Protein AF-A0A2A2WTX8-F1 (afdb_monomer_lite)

Sequence (88 aa):
MASSQHPTIPPVNGDFITHFRRVITAGTQSITVEVATFIDDGVEQPPTLYVSGDIDLNLDQLSDLNEALFRAQYAQQSARRAQLEAQR

Structure (mmCIF, N/CA/C/O backbone):
data_AF-A0A2A2WTX8-F1
#
_entry.id   AF-A0A2A2WTX8-F1
#
loop_
_atom_site.group_PDB
_atom_site.id
_atom_site.type_symbol
_atom_site.label_atom_id
_atom_site.label_alt_id
_atom_site.label_comp_id
_atom_site.label_asym_id
_atom_site.label_entity_id
_atom_site.label_seq_id
_atom_site.pdbx_PDB_ins_code
_atom_site.Cartn_x
_atom_site.Cartn_y
_atom_site.Cartn_z
_atom_site.occupancy
_atom_site.B_iso_or_equiv
_atom_site.auth_seq_id
_atom_site.auth_comp_id
_atom_site.auth_asym_id
_atom_site.auth_atom_id
_atom_site.pdbx_PDB_model_num
ATOM 1 N N . MET A 1 1 ? -13.057 -26.685 -8.633 1.00 35.62 1 MET A N 1
ATOM 2 C CA . MET A 1 1 ? -13.018 -26.165 -10.015 1.00 35.62 1 MET A CA 1
ATOM 3 C C . MET A 1 1 ? -12.478 -24.746 -9.940 1.00 35.62 1 MET A C 1
ATOM 5 O O . MET A 1 1 ? -13.085 -23.951 -9.240 1.00 35.62 1 MET A O 1
ATOM 9 N N . ALA A 1 2 ? -11.319 -24.455 -10.533 1.00 36.66 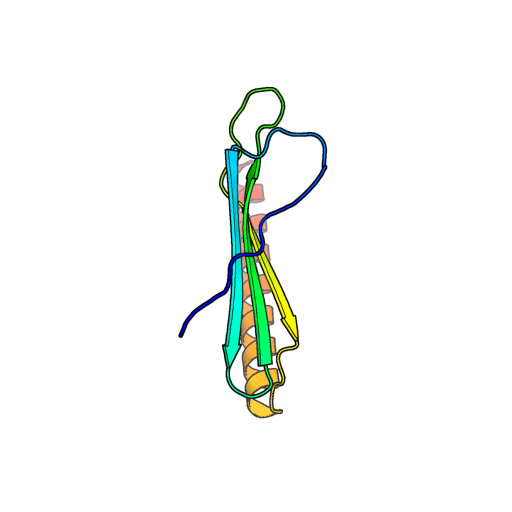2 ALA A N 1
ATOM 10 C CA . ALA A 1 2 ? -10.720 -23.120 -10.513 1.00 36.66 2 ALA A CA 1
ATOM 11 C C . ALA A 1 2 ? -10.462 -22.680 -11.955 1.00 36.66 2 ALA A C 1
ATOM 13 O O . ALA A 1 2 ? -9.501 -23.112 -12.586 1.00 36.66 2 ALA A O 1
ATOM 14 N N . SER A 1 3 ? -11.360 -21.847 -12.468 1.00 40.59 3 SER A N 1
ATOM 15 C CA . SER A 1 3 ? -11.196 -21.142 -13.732 1.00 40.59 3 SER A CA 1
ATOM 16 C C . SER A 1 3 ? -11.080 -19.666 -13.386 1.00 40.59 3 SER A C 1
ATOM 18 O O . SER A 1 3 ? -12.081 -19.010 -13.127 1.00 40.59 3 SER A O 1
ATOM 20 N N . SER A 1 4 ? -9.855 -19.154 -13.326 1.00 35.31 4 SER A N 1
ATOM 21 C CA . SER A 1 4 ? -9.617 -17.715 -13.393 1.00 35.31 4 SER A CA 1
ATOM 22 C C . SER A 1 4 ? -8.401 -17.485 -14.274 1.00 35.31 4 SER A C 1
ATOM 24 O O . SER A 1 4 ? -7.265 -17.396 -13.817 1.00 35.31 4 SER A O 1
ATOM 26 N N . GLN A 1 5 ? -8.653 -17.498 -15.579 1.00 57.06 5 GLN A N 1
ATOM 27 C CA . GLN A 1 5 ? -7.830 -16.774 -16.529 1.00 57.06 5 GLN A CA 1
ATOM 28 C C . GLN A 1 5 ? -8.633 -15.543 -16.925 1.00 57.06 5 GLN A C 1
ATOM 30 O O . GLN A 1 5 ? -9.737 -15.675 -17.445 1.00 57.06 5 GLN A O 1
ATOM 35 N N . HIS A 1 6 ? -8.065 -14.362 -16.714 1.00 37.84 6 HIS A N 1
ATOM 36 C CA . HIS A 1 6 ? -8.366 -13.240 -17.587 1.00 37.84 6 HIS A CA 1
ATOM 37 C C . HIS A 1 6 ? -7.070 -12.480 -17.883 1.00 37.84 6 HIS A C 1
ATOM 39 O O . HIS A 1 6 ? -6.616 -11.680 -17.066 1.00 37.84 6 HIS A O 1
ATOM 45 N N . PRO A 1 7 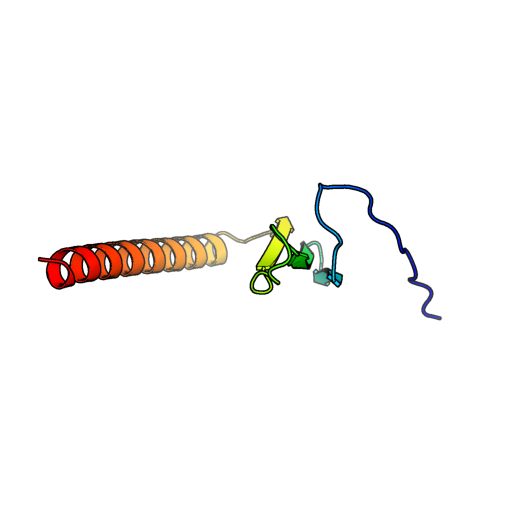? -6.435 -12.764 -19.030 1.00 61.00 7 PRO A N 1
ATOM 46 C CA . PRO A 1 7 ? -5.389 -11.929 -19.588 1.00 61.00 7 PRO A CA 1
ATOM 47 C C . PRO A 1 7 ? -6.033 -10.849 -20.468 1.00 61.00 7 PRO A C 1
ATOM 49 O O . PRO A 1 7 ? -6.832 -11.185 -21.338 1.00 61.00 7 PRO A O 1
ATOM 52 N N . THR A 1 8 ? -5.716 -9.570 -20.241 1.00 43.19 8 THR A N 1
ATOM 53 C CA . THR A 1 8 ? -5.120 -8.634 -21.231 1.00 43.19 8 THR A CA 1
ATOM 54 C C . THR A 1 8 ? -5.123 -7.182 -20.729 1.00 43.19 8 THR A C 1
ATOM 56 O O . THR A 1 8 ? -6.118 -6.690 -20.206 1.00 43.19 8 THR A O 1
ATOM 59 N N . ILE A 1 9 ? -3.990 -6.503 -20.934 1.00 54.81 9 ILE A N 1
ATOM 60 C CA . ILE A 1 9 ? -3.799 -5.041 -20.866 1.00 54.81 9 ILE A CA 1
ATOM 61 C C . ILE A 1 9 ? -3.536 -4.557 -22.301 1.00 54.81 9 ILE A C 1
ATOM 63 O O . ILE A 1 9 ? -2.852 -5.279 -23.033 1.00 54.81 9 ILE A O 1
ATOM 67 N N . PRO A 1 10 ? -4.053 -3.386 -22.726 1.00 44.50 10 PRO A N 1
ATOM 68 C CA . PRO A 1 10 ? -3.182 -2.434 -23.454 1.00 44.50 10 PRO A CA 1
ATOM 69 C C . PRO A 1 10 ? -3.613 -0.943 -23.332 1.00 44.50 10 PRO A C 1
ATOM 71 O O . PRO A 1 10 ? -4.760 -0.671 -22.980 1.00 44.50 10 PRO A O 1
ATOM 74 N N . PRO A 1 11 ? -2.826 0.043 -23.810 1.00 49.12 11 PRO A N 1
ATOM 75 C CA . PRO A 1 11 ? -1.375 0.226 -23.748 1.00 49.12 11 PRO A CA 1
ATOM 76 C C . PRO A 1 11 ? -1.014 1.518 -22.969 1.00 49.12 11 PRO A C 1
ATOM 78 O O . PRO A 1 11 ? -1.718 2.524 -23.051 1.00 49.12 11 PRO A O 1
ATOM 81 N N . VAL A 1 12 ? 0.126 1.542 -22.279 1.00 45.41 12 VAL A N 1
ATOM 82 C CA . VAL A 1 12 ? 0.777 2.800 -21.877 1.00 45.41 12 VAL A CA 1
ATOM 83 C C . VAL A 1 12 ? 2.225 2.665 -22.316 1.00 45.41 12 VAL A C 1
ATOM 85 O O . VAL A 1 12 ? 2.894 1.741 -21.878 1.00 45.41 12 VAL A O 1
ATOM 88 N N . ASN A 1 13 ? 2.629 3.497 -23.276 1.00 45.44 13 ASN A N 1
ATOM 89 C CA . ASN A 1 13 ? 3.926 3.516 -23.960 1.00 45.44 13 ASN A CA 1
ATOM 90 C C . ASN A 1 13 ? 5.081 2.935 -23.121 1.00 45.44 13 ASN A C 1
ATOM 92 O O . ASN A 1 13 ? 5.553 3.579 -22.190 1.00 45.44 13 ASN A O 1
ATOM 96 N N . GLY A 1 14 ? 5.504 1.721 -23.471 1.00 51.38 14 GLY A N 1
ATOM 97 C CA . GLY A 1 14 ? 6.526 0.947 -22.772 1.00 51.38 14 GLY A CA 1
ATOM 98 C C . GLY A 1 14 ? 6.182 -0.537 -22.865 1.00 51.38 14 GLY A C 1
ATOM 99 O O . GLY A 1 14 ? 5.100 -0.953 -22.451 1.00 51.38 14 GLY A O 1
ATOM 100 N N . ASP A 1 15 ? 7.066 -1.342 -23.451 1.00 54.06 15 ASP A N 1
ATOM 101 C CA . ASP A 1 15 ? 6.881 -2.793 -23.486 1.00 54.06 15 ASP A CA 1
ATOM 102 C C . ASP A 1 15 ? 6.918 -3.319 -22.041 1.00 54.06 15 ASP A C 1
ATOM 104 O O . ASP A 1 15 ? 7.942 -3.248 -21.359 1.00 54.06 15 ASP A O 1
ATOM 108 N N . PHE A 1 16 ? 5.780 -3.802 -21.534 1.00 56.00 16 PHE A N 1
ATOM 109 C CA . PHE A 1 16 ? 5.705 -4.417 -20.209 1.00 56.00 16 PHE A CA 1
ATOM 110 C C . PHE A 1 16 ? 6.552 -5.697 -20.204 1.00 56.00 16 PHE A C 1
ATOM 112 O O . PHE A 1 16 ? 6.186 -6.676 -20.855 1.00 56.00 16 PHE A O 1
ATOM 119 N N . ILE A 1 17 ? 7.655 -5.725 -19.444 1.00 60.66 17 ILE A N 1
ATOM 120 C CA . ILE A 1 17 ? 8.461 -6.950 -19.274 1.00 60.66 17 ILE A CA 1
ATOM 121 C C . ILE A 1 17 ? 7.707 -7.939 -18.385 1.00 60.66 17 ILE A C 1
ATOM 123 O O . ILE A 1 17 ? 7.728 -9.150 -18.605 1.00 60.66 17 ILE A O 1
ATOM 127 N N . THR A 1 18 ? 7.053 -7.442 -17.334 1.00 62.16 18 THR A N 1
ATOM 128 C CA . THR A 1 18 ? 6.353 -8.271 -16.351 1.00 62.16 18 THR A CA 1
ATOM 129 C C . THR A 1 18 ? 5.235 -7.471 -15.695 1.00 62.16 18 THR A C 1
ATOM 131 O O . THR A 1 18 ? 5.473 -6.397 -15.148 1.00 62.16 18 THR A O 1
ATOM 134 N N . HIS A 1 19 ? 4.015 -8.006 -15.733 1.00 72.50 19 HIS A N 1
ATOM 135 C CA . HIS A 1 19 ? 2.860 -7.433 -15.050 1.00 72.50 19 HIS A CA 1
ATOM 136 C C . HIS A 1 19 ? 2.100 -8.532 -14.303 1.00 72.50 19 HIS A C 1
ATOM 138 O O . HIS A 1 19 ? 1.497 -9.423 -14.908 1.00 72.50 19 HIS A O 1
ATOM 144 N N . PHE A 1 20 ? 2.129 -8.460 -12.975 1.00 78.81 20 PHE A N 1
ATOM 145 C CA . PHE A 1 20 ? 1.384 -9.341 -12.088 1.00 78.81 20 PHE A CA 1
ATOM 146 C C . PHE A 1 20 ? 0.281 -8.556 -11.407 1.00 78.81 20 PHE A C 1
ATOM 148 O O . PHE A 1 20 ? 0.558 -7.714 -10.563 1.00 78.81 20 PHE A O 1
ATOM 155 N N . ARG A 1 21 ? -0.973 -8.888 -11.706 1.00 83.94 21 ARG A N 1
ATOM 156 C CA . ARG A 1 21 ? -2.127 -8.347 -10.993 1.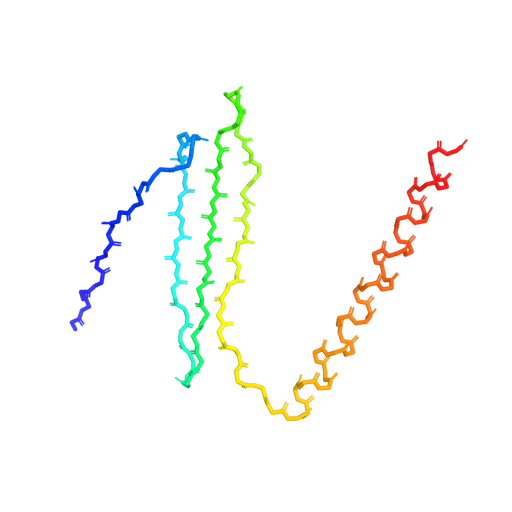00 83.94 21 ARG A CA 1
ATOM 157 C C . ARG A 1 21 ? -2.829 -9.454 -10.224 1.00 83.94 21 ARG A C 1
ATOM 159 O O . ARG A 1 21 ? -3.185 -10.486 -10.791 1.00 83.94 21 ARG A O 1
ATOM 166 N N . ARG A 1 22 ? -3.061 -9.230 -8.935 1.00 83.19 22 ARG A N 1
ATOM 167 C CA . ARG A 1 22 ? -3.804 -10.130 -8.058 1.00 83.19 22 ARG A CA 1
ATOM 168 C C . ARG A 1 22 ? -4.842 -9.350 -7.277 1.00 83.19 22 ARG A C 1
ATOM 170 O O . ARG A 1 22 ? -4.525 -8.364 -6.627 1.00 83.19 22 ARG A O 1
ATOM 177 N N . VAL A 1 23 ? -6.070 -9.848 -7.288 1.00 83.06 23 VAL A N 1
ATOM 178 C CA . VAL A 1 23 ? -7.103 -9.394 -6.361 1.00 83.06 23 VAL A CA 1
ATOM 179 C C . VAL A 1 23 ? -7.058 -10.294 -5.128 1.00 83.06 23 VAL A C 1
ATOM 181 O O . VAL A 1 23 ? -7.073 -11.522 -5.245 1.00 83.06 23 VAL A O 1
ATOM 184 N N . ILE A 1 24 ? -6.933 -9.689 -3.953 1.00 81.56 24 ILE A N 1
ATOM 1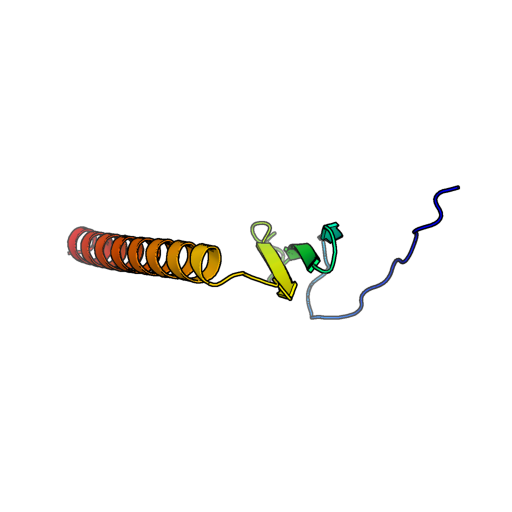85 C CA . ILE A 1 24 ? -6.975 -10.352 -2.654 1.00 81.56 24 ILE A CA 1
ATOM 186 C C . ILE A 1 24 ? -8.278 -9.921 -1.992 1.00 81.56 24 ILE A C 1
ATOM 188 O O . ILE A 1 24 ? -8.481 -8.742 -1.711 1.00 81.56 24 ILE A O 1
ATOM 192 N N . THR A 1 25 ? -9.158 -10.887 -1.755 1.00 82.19 25 THR A N 1
ATOM 193 C CA . THR A 1 25 ? -10.461 -10.660 -1.129 1.00 82.19 25 THR A CA 1
ATOM 194 C C . THR A 1 25 ? -10.464 -11.281 0.262 1.00 82.19 25 THR A C 1
ATOM 196 O O . THR A 1 25 ? -10.132 -12.458 0.414 1.00 82.19 25 THR A O 1
ATOM 199 N N . ALA A 1 26 ? -10.840 -10.497 1.270 1.00 77.62 26 ALA A N 1
ATOM 200 C CA . ALA A 1 26 ? -10.976 -10.935 2.655 1.00 77.62 26 ALA A CA 1
ATOM 201 C C . ALA A 1 26 ? -12.280 -10.372 3.235 1.00 77.62 26 ALA A C 1
ATOM 203 O O . ALA A 1 26 ? -12.402 -9.175 3.485 1.00 77.62 26 ALA A O 1
ATOM 204 N N . GLY A 1 27 ? -13.281 -11.235 3.428 1.00 79.56 27 GLY A N 1
ATOM 205 C CA . GLY A 1 27 ? -14.616 -10.793 3.840 1.00 79.56 27 GLY A CA 1
ATOM 206 C C . GLY A 1 27 ? -15.266 -9.899 2.779 1.00 79.56 27 GLY A C 1
ATOM 207 O O . GLY A 1 27 ? -15.376 -10.301 1.623 1.00 79.56 27 GLY A O 1
ATOM 208 N N . THR A 1 28 ? -15.693 -8.698 3.176 1.00 78.00 28 THR A N 1
ATOM 209 C CA . THR A 1 28 ? -16.254 -7.664 2.285 1.00 78.00 28 THR A CA 1
ATOM 210 C C . THR A 1 28 ? -15.189 -6.814 1.592 1.00 78.00 28 THR A C 1
ATOM 212 O O . THR A 1 28 ? -15.524 -6.004 0.733 1.00 78.00 28 THR A O 1
ATOM 215 N N . GLN A 1 29 ? -13.913 -6.989 1.942 1.00 78.88 29 GLN A N 1
ATOM 216 C CA . GLN A 1 29 ? -12.823 -6.157 1.447 1.00 78.88 29 GLN A CA 1
ATOM 217 C C . GLN A 1 29 ? -12.154 -6.792 0.236 1.00 78.88 29 GLN A C 1
ATOM 219 O O . GLN A 1 29 ? -11.958 -8.011 0.175 1.00 78.88 29 GLN A O 1
ATOM 224 N N . SER A 1 30 ? -11.749 -5.951 -0.709 1.00 81.69 30 SER A N 1
ATOM 225 C CA . SER A 1 30 ? -11.037 -6.378 -1.905 1.00 81.69 30 SER A CA 1
ATOM 226 C C . SER A 1 30 ? -9.922 -5.395 -2.224 1.00 81.69 30 SER A C 1
ATOM 228 O O . SER A 1 30 ? -10.181 -4.236 -2.538 1.00 81.69 30 SER A O 1
ATOM 230 N N . ILE A 1 31 ? -8.683 -5.882 -2.196 1.00 86.75 31 ILE A N 1
ATOM 231 C CA . ILE A 1 31 ? -7.508 -5.129 -2.633 1.00 86.75 31 ILE A CA 1
ATOM 232 C C . ILE A 1 31 ? -6.980 -5.716 -3.940 1.00 86.75 31 ILE A C 1
ATOM 234 O O . ILE A 1 31 ? -6.825 -6.923 -4.098 1.00 86.75 31 ILE A O 1
ATOM 238 N N . THR A 1 32 ? -6.702 -4.852 -4.897 1.00 84.56 32 THR A N 1
ATOM 239 C CA . THR A 1 32 ? -5.930 -5.141 -6.096 1.00 84.56 32 THR A CA 1
ATOM 240 C C . THR A 1 32 ? -4.477 -4.807 -5.812 1.00 84.56 32 THR A C 1
ATOM 242 O O . THR A 1 32 ? -4.138 -3.676 -5.479 1.00 84.56 32 THR A O 1
ATOM 245 N N . VAL A 1 33 ? -3.619 -5.804 -5.960 1.00 84.06 33 VAL A N 1
ATOM 246 C CA . VAL A 1 33 ? -2.170 -5.664 -5.919 1.00 84.06 33 VAL A CA 1
ATOM 247 C C . VAL A 1 33 ? -1.650 -5.860 -7.332 1.00 84.06 33 VAL A C 1
ATOM 249 O O . VAL A 1 33 ? -1.929 -6.881 -7.960 1.00 84.06 33 VAL A O 1
ATOM 252 N N . GLU A 1 34 ? -0.906 -4.891 -7.832 1.00 84.19 34 GLU A N 1
ATOM 253 C CA . GLU A 1 34 ? -0.304 -4.897 -9.154 1.00 84.19 34 GLU A CA 1
ATOM 254 C C . GLU A 1 34 ? 1.198 -4.647 -9.023 1.00 84.19 34 GLU A C 1
ATOM 256 O O . GLU A 1 34 ? 1.626 -3.693 -8.386 1.00 84.19 34 GLU A O 1
ATOM 261 N N . VAL A 1 35 ? 2.009 -5.537 -9.583 1.00 84.12 35 VAL A N 1
ATOM 262 C CA . VAL A 1 35 ? 3.456 -5.362 -9.710 1.00 84.12 35 VAL A CA 1
ATOM 263 C C . VAL A 1 35 ? 3.756 -5.235 -11.185 1.00 84.12 35 VAL A C 1
ATOM 265 O O . VAL A 1 35 ? 3.480 -6.164 -11.948 1.00 84.12 35 VAL A O 1
ATOM 268 N N . ALA A 1 36 ? 4.317 -4.100 -11.572 1.00 81.50 36 ALA A N 1
ATOM 269 C CA . ALA A 1 36 ? 4.674 -3.825 -12.949 1.00 81.50 36 ALA A CA 1
ATOM 270 C C . ALA A 1 36 ? 6.146 -3.426 -13.048 1.00 81.50 36 ALA A C 1
ATOM 272 O O . ALA A 1 36 ? 6.642 -2.601 -12.277 1.00 81.50 36 ALA A O 1
ATOM 273 N N . THR A 1 37 ? 6.823 -4.032 -14.015 1.00 77.56 37 THR A N 1
ATOM 274 C CA . THR A 1 37 ? 8.165 -3.662 -14.452 1.00 77.56 37 THR A CA 1
ATOM 275 C C . THR A 1 37 ? 8.045 -3.062 -15.843 1.00 77.56 37 THR A C 1
ATOM 277 O O . THR A 1 37 ? 7.491 -3.694 -16.750 1.00 77.56 37 THR A O 1
ATOM 280 N N . PHE A 1 38 ? 8.560 -1.849 -16.007 1.00 77.31 38 PHE A N 1
ATOM 281 C CA . PHE A 1 38 ? 8.466 -1.085 -17.246 1.00 77.31 38 PHE A CA 1
ATOM 282 C C . PHE A 1 38 ? 9.852 -0.910 -17.852 1.00 77.31 38 PHE A C 1
ATOM 284 O O . PHE A 1 38 ? 10.835 -0.790 -17.123 1.00 77.31 38 PHE A O 1
ATOM 291 N N . ILE A 1 39 ? 9.927 -0.862 -19.178 1.00 75.31 39 ILE A N 1
ATOM 292 C CA . ILE A 1 39 ? 11.109 -0.353 -19.871 1.00 75.31 39 ILE A CA 1
ATOM 293 C C . ILE A 1 39 ? 10.859 1.114 -20.174 1.00 75.31 39 ILE A C 1
ATOM 295 O O . ILE A 1 39 ? 9.885 1.440 -20.851 1.00 75.31 39 ILE A O 1
ATOM 299 N N . ASP A 1 40 ? 11.757 1.973 -19.709 1.00 76.38 40 ASP A N 1
ATOM 300 C CA . ASP A 1 40 ? 11.807 3.376 -20.106 1.00 76.38 40 ASP A CA 1
ATOM 301 C C . ASP A 1 40 ? 13.154 3.627 -20.792 1.00 76.38 40 ASP A C 1
ATOM 303 O O . ASP A 1 40 ? 14.205 3.328 -20.226 1.00 76.38 40 ASP A O 1
ATOM 307 N N . ASP A 1 41 ? 13.113 4.071 -22.049 1.00 80.56 41 ASP A N 1
ATOM 308 C CA . ASP A 1 41 ? 14.288 4.298 -22.911 1.00 80.56 41 ASP A CA 1
ATOM 309 C C . ASP A 1 41 ? 15.277 3.108 -22.998 1.00 80.56 41 ASP A C 1
ATOM 311 O O . ASP A 1 41 ? 16.497 3.252 -22.935 1.00 80.56 41 ASP A O 1
ATOM 315 N N . GLY A 1 42 ? 14.752 1.881 -23.098 1.00 77.81 42 GLY A N 1
ATOM 316 C CA . GLY A 1 42 ? 15.570 0.661 -23.176 1.00 77.81 42 GLY A CA 1
ATOM 317 C C . GLY A 1 42 ? 16.191 0.216 -21.845 1.00 77.81 42 GLY A C 1
ATOM 318 O O . GLY A 1 42 ? 16.902 -0.790 -21.816 1.00 77.81 42 GLY A O 1
ATOM 319 N N . VAL A 1 43 ? 15.905 0.920 -20.746 1.00 75.50 43 VAL A N 1
ATOM 320 C CA . VAL A 1 43 ? 16.344 0.573 -19.392 1.00 75.50 43 VAL A CA 1
ATOM 321 C C . VAL A 1 43 ? 15.180 -0.032 -18.611 1.00 75.50 43 VAL A C 1
ATOM 323 O O . VAL A 1 43 ? 14.103 0.555 -18.513 1.00 75.50 43 VAL A O 1
ATOM 326 N N . GLU A 1 44 ? 15.403 -1.213 -18.033 1.00 77.44 44 GLU A N 1
ATOM 327 C CA . GLU A 1 44 ? 14.452 -1.842 -17.115 1.00 77.44 44 GLU A CA 1
ATOM 328 C C . GLU A 1 44 ? 14.355 -1.018 -15.825 1.00 77.44 44 GLU A C 1
ATOM 330 O O . GLU A 1 44 ? 15.337 -0.832 -15.101 1.00 77.44 44 GLU A O 1
ATOM 335 N N . GLN A 1 45 ? 13.157 -0.511 -15.547 1.00 80.50 45 GLN A N 1
ATOM 336 C CA . GLN A 1 45 ? 12.859 0.201 -14.316 1.00 80.50 45 GLN A CA 1
ATOM 337 C C . GLN A 1 45 ? 12.657 -0.790 -13.166 1.00 80.50 45 GLN A C 1
ATOM 339 O O . GLN A 1 45 ? 12.138 -1.887 -13.382 1.00 80.50 45 GLN A O 1
ATOM 344 N N . PRO A 1 46 ? 13.003 -0.414 -11.923 1.00 80.19 46 PRO A N 1
ATOM 345 C CA . PRO A 1 46 ? 12.710 -1.241 -10.764 1.00 80.19 46 PRO A CA 1
ATOM 346 C C . PRO A 1 46 ? 11.213 -1.597 -10.691 1.00 80.19 46 PRO A C 1
ATOM 348 O O . PRO A 1 46 ? 10.365 -0.739 -10.963 1.00 80.19 46 PRO A O 1
ATOM 351 N N . PRO A 1 47 ? 10.862 -2.832 -10.292 1.00 79.56 47 PRO A N 1
ATOM 352 C CA . PRO A 1 47 ? 9.471 -3.245 -10.169 1.00 79.56 47 PRO A CA 1
ATOM 353 C C . PRO A 1 47 ? 8.719 -2.328 -9.203 1.00 79.56 47 PRO A C 1
ATOM 355 O O . PRO A 1 47 ? 9.132 -2.126 -8.058 1.00 79.56 47 PRO A O 1
ATOM 358 N N . THR A 1 48 ? 7.596 -1.786 -9.668 1.00 79.75 48 THR A N 1
ATOM 359 C CA . THR A 1 48 ? 6.738 -0.897 -8.883 1.00 79.75 48 THR A CA 1
ATOM 360 C C . THR A 1 48 ? 5.509 -1.655 -8.399 1.00 79.75 48 THR A C 1
ATOM 362 O O . THR A 1 48 ? 4.833 -2.324 -9.180 1.00 79.75 48 THR A O 1
ATOM 365 N N . LEU A 1 49 ? 5.230 -1.554 -7.096 1.00 82.88 49 LEU A N 1
ATOM 366 C CA . LEU A 1 49 ? 4.061 -2.138 -6.443 1.00 82.88 49 LEU A CA 1
ATOM 367 C C . LEU A 1 49 ? 2.945 -1.091 -6.332 1.00 82.88 49 LEU A C 1
ATOM 369 O O . LEU A 1 49 ? 3.082 -0.105 -5.610 1.00 82.88 49 LEU A O 1
ATOM 373 N N . TYR A 1 50 ? 1.821 -1.349 -6.987 1.00 78.88 50 TYR A N 1
ATOM 374 C CA . TYR A 1 50 ? 0.580 -0.601 -6.865 1.00 78.88 50 TYR A CA 1
ATOM 375 C C . TYR A 1 50 ? -0.417 -1.407 -6.034 1.00 78.88 50 TYR A C 1
ATOM 377 O O . TYR A 1 50 ? -0.697 -2.569 -6.322 1.00 78.88 50 TYR A O 1
ATOM 385 N N . VAL A 1 51 ? -0.970 -0.791 -4.993 1.00 82.00 51 VAL A N 1
ATOM 386 C CA . VAL A 1 51 ? -2.024 -1.392 -4.169 1.00 82.00 51 VAL A CA 1
ATOM 387 C C . VAL A 1 51 ? -3.219 -0.450 -4.178 1.00 82.00 51 VAL A C 1
ATOM 389 O O . VAL A 1 51 ? -3.093 0.707 -3.783 1.00 82.00 51 VAL A O 1
ATOM 392 N N . SER A 1 52 ? -4.367 -0.926 -4.651 1.00 82.56 52 SER A N 1
ATOM 393 C CA . SER A 1 52 ? -5.613 -0.160 -4.729 1.00 82.56 52 SER A CA 1
ATOM 394 C C . SER A 1 52 ? -6.787 -1.001 -4.249 1.00 82.56 52 SER A C 1
ATOM 396 O O . SER A 1 52 ? -6.828 -2.203 -4.480 1.00 82.56 52 SER A O 1
ATOM 398 N N . GLY A 1 53 ? -7.758 -0.406 -3.571 1.00 80.88 53 GLY A N 1
ATOM 399 C CA . GLY A 1 53 ? -8.937 -1.132 -3.113 1.00 80.88 53 GLY A CA 1
ATOM 400 C C . GLY A 1 53 ? -9.641 -0.428 -1.973 1.00 80.88 53 GLY A C 1
ATOM 401 O O . GLY A 1 53 ? -9.108 0.517 -1.390 1.00 80.88 53 GLY A O 1
ATOM 402 N N . ASP A 1 54 ? -10.828 -0.932 -1.664 1.00 76.00 54 ASP A N 1
ATOM 403 C CA . ASP A 1 54 ? -11.649 -0.431 -0.575 1.00 76.00 54 ASP A CA 1
ATOM 404 C C . ASP A 1 54 ? -11.366 -1.262 0.675 1.00 76.00 54 ASP A C 1
ATOM 406 O O . ASP A 1 54 ? -11.523 -2.490 0.690 1.00 76.00 54 ASP A O 1
ATOM 410 N N . ILE A 1 55 ? -10.904 -0.578 1.718 1.00 72.88 55 ILE A N 1
ATOM 411 C CA . ILE A 1 55 ? -10.633 -1.176 3.019 1.00 72.88 55 ILE A CA 1
ATOM 412 C C . ILE A 1 55 ? -11.708 -0.677 3.971 1.00 72.88 55 ILE A C 1
ATOM 414 O O . ILE A 1 55 ? -11.791 0.513 4.271 1.00 72.88 55 ILE A O 1
ATOM 418 N N . ASP A 1 56 ? -12.535 -1.604 4.432 1.00 77.44 56 ASP A N 1
ATOM 419 C CA . ASP A 1 56 ? -13.589 -1.325 5.397 1.00 77.44 56 ASP A CA 1
ATOM 420 C C . ASP A 1 56 ? -12.985 -1.403 6.806 1.00 77.44 56 ASP A C 1
ATOM 422 O O . ASP A 1 56 ? -12.753 -2.490 7.341 1.00 77.44 56 ASP A O 1
ATOM 426 N N . LEU A 1 57 ? -12.614 -0.250 7.362 1.00 79.88 57 LEU A N 1
ATOM 427 C CA . LEU A 1 57 ? -11.941 -0.147 8.657 1.00 79.88 57 LEU A CA 1
ATOM 428 C C . LEU A 1 57 ? -12.948 0.207 9.746 1.00 79.88 57 LEU A C 1
ATOM 430 O O . LEU A 1 57 ? -13.750 1.130 9.590 1.00 79.88 57 LEU A O 1
ATOM 434 N N . ASN A 1 58 ? -12.864 -0.471 10.890 1.00 85.81 58 ASN A N 1
ATOM 435 C CA . ASN A 1 58 ? -13.547 0.009 12.087 1.00 85.81 58 ASN A CA 1
ATOM 436 C C . ASN A 1 58 ? -12.803 1.221 12.696 1.00 85.81 58 ASN A C 1
ATOM 438 O O . ASN A 1 58 ? -11.681 1.546 12.306 1.00 85.81 58 ASN A O 1
ATOM 442 N N . LEU A 1 59 ? -13.437 1.910 13.650 1.00 86.25 59 LEU A N 1
ATOM 443 C CA . LEU A 1 59 ? -12.895 3.131 14.267 1.00 86.25 59 LEU A CA 1
ATOM 444 C C . LEU A 1 59 ? -11.524 2.927 14.929 1.00 86.25 59 LEU A C 1
ATOM 446 O O . LEU A 1 59 ? -10.661 3.797 14.804 1.00 86.25 59 LEU A O 1
ATOM 450 N N . ASP A 1 60 ? -11.309 1.783 15.576 1.00 88.56 60 ASP A N 1
ATOM 451 C CA . ASP A 1 60 ? -10.038 1.468 16.234 1.00 88.56 60 ASP A CA 1
ATOM 452 C C . ASP A 1 60 ? -8.923 1.277 15.190 1.00 88.56 60 ASP A C 1
ATOM 454 O O . ASP A 1 60 ? -7.867 1.900 15.272 1.00 88.56 60 ASP A O 1
ATOM 458 N N . GLN A 1 61 ? -9.200 0.518 14.126 1.00 84.19 61 GLN A N 1
ATOM 459 C CA . GLN A 1 61 ? -8.268 0.294 13.017 1.00 84.19 61 GLN A CA 1
ATOM 460 C C . GLN A 1 61 ? -7.961 1.578 12.234 1.00 84.19 61 GLN A C 1
ATOM 462 O O . GLN A 1 61 ? -6.845 1.757 11.745 1.00 84.19 61 GLN A O 1
ATOM 467 N N . LEU A 1 62 ? -8.937 2.480 12.104 1.00 84.12 62 LEU A N 1
ATOM 468 C CA . LEU A 1 62 ? -8.736 3.788 11.483 1.00 84.12 62 LEU A CA 1
ATOM 469 C C . LEU A 1 62 ? -7.783 4.653 12.319 1.00 84.12 62 LEU A C 1
ATOM 471 O O . LEU A 1 62 ? -6.916 5.325 11.759 1.00 84.12 62 LEU A O 1
ATOM 475 N N . SER A 1 63 ? -7.928 4.621 13.647 1.00 86.50 63 SER A N 1
ATOM 476 C CA . SER A 1 63 ? -7.033 5.321 14.571 1.00 86.50 63 SER A CA 1
ATOM 477 C C . SER A 1 63 ? -5.599 4.798 14.453 1.00 86.50 63 SER A C 1
ATOM 479 O O . SER A 1 63 ? -4.674 5.592 14.260 1.00 86.50 63 SER A O 1
ATOM 481 N N . ASP A 1 64 ? -5.423 3.475 14.469 1.00 86.44 64 ASP A N 1
ATOM 482 C CA . ASP A 1 64 ? -4.115 2.826 14.325 1.00 86.44 64 ASP A CA 1
ATOM 483 C C . ASP A 1 64 ? -3.448 3.167 12.981 1.00 86.44 64 ASP A C 1
ATOM 485 O O . ASP A 1 64 ? -2.260 3.504 12.926 1.00 86.44 64 ASP A O 1
ATOM 489 N N . LEU A 1 65 ? -4.213 3.135 11.880 1.00 84.56 65 LEU A N 1
ATOM 490 C CA . LEU A 1 65 ? -3.711 3.493 10.552 1.00 84.56 65 LEU A CA 1
ATOM 491 C C . LEU A 1 65 ? -3.247 4.954 10.500 1.00 84.56 65 LEU A C 1
ATOM 493 O O . LEU A 1 65 ? -2.203 5.255 9.918 1.00 84.56 65 LEU A O 1
ATOM 497 N N . ASN A 1 66 ? -4.007 5.863 11.109 1.00 86.31 66 ASN A N 1
ATOM 498 C CA . ASN A 1 66 ? -3.683 7.284 11.124 1.00 86.31 66 ASN A CA 1
ATOM 499 C C . ASN A 1 66 ? -2.412 7.563 11.946 1.00 86.31 66 ASN A C 1
ATOM 501 O O . ASN A 1 66 ? -1.553 8.343 11.527 1.00 86.31 66 ASN A O 1
ATOM 505 N N . GLU A 1 67 ? -2.233 6.868 13.072 1.00 91.56 67 GLU A N 1
ATOM 506 C CA . GLU A 1 67 ? -0.999 6.944 13.855 1.00 91.56 67 GLU A CA 1
ATOM 507 C C . GLU A 1 67 ? 0.211 6.41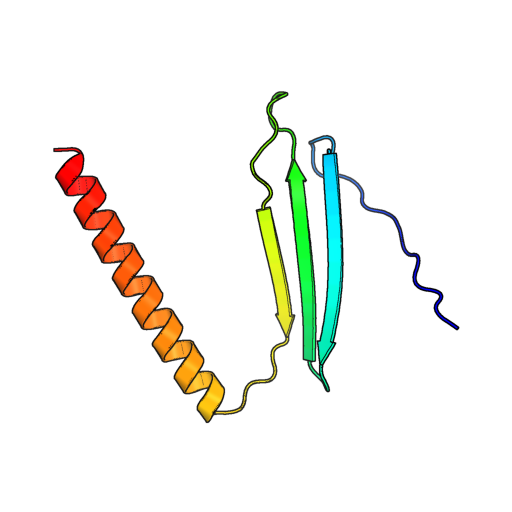9 13.063 1.00 91.56 67 GLU A C 1
ATOM 509 O O . GLU A 1 67 ? 1.270 7.059 13.034 1.00 91.56 67 GLU A O 1
ATOM 514 N N . ALA A 1 68 ? 0.061 5.286 12.372 1.00 87.00 68 ALA A N 1
ATOM 515 C CA . ALA A 1 68 ? 1.114 4.725 11.529 1.00 87.00 68 ALA A CA 1
ATOM 516 C C . ALA A 1 68 ? 1.502 5.675 10.379 1.00 87.00 68 ALA A C 1
ATOM 518 O O . ALA A 1 68 ? 2.692 5.905 10.141 1.00 87.00 68 ALA A O 1
ATOM 519 N N . LEU A 1 69 ? 0.515 6.281 9.709 1.00 87.81 69 LEU A N 1
ATOM 520 C CA . LEU A 1 69 ? 0.725 7.284 8.660 1.00 87.81 69 LEU A CA 1
ATOM 521 C C . LEU A 1 69 ? 1.468 8.515 9.188 1.00 87.81 69 LEU A C 1
ATOM 523 O O . LEU A 1 69 ? 2.424 8.971 8.557 1.00 87.81 69 LEU A O 1
ATOM 527 N N . PHE A 1 70 ? 1.084 9.024 10.359 1.00 93.12 70 PHE A N 1
ATOM 528 C CA . PHE A 1 70 ? 1.755 10.163 10.982 1.00 93.12 70 PHE A CA 1
ATOM 529 C C . PHE A 1 70 ? 3.234 9.865 11.274 1.00 93.12 70 PHE A C 1
ATOM 531 O O . PHE A 1 70 ? 4.118 10.662 10.943 1.00 93.12 70 PHE A O 1
ATOM 538 N N . ARG A 1 71 ? 3.530 8.683 11.829 1.00 91.44 71 ARG A N 1
ATOM 539 C CA . ARG A 1 71 ? 4.908 8.239 12.101 1.00 91.44 71 ARG A CA 1
ATOM 540 C C . ARG A 1 71 ? 5.729 8.099 10.815 1.00 91.44 71 ARG A C 1
ATOM 542 O O . ARG A 1 71 ? 6.876 8.545 10.781 1.00 91.44 71 ARG A O 1
ATOM 549 N N . ALA A 1 72 ? 5.149 7.532 9.757 1.00 85.56 72 ALA A N 1
ATOM 550 C CA . ALA A 1 72 ? 5.813 7.392 8.461 1.00 85.56 72 ALA A CA 1
ATOM 551 C C . ALA A 1 72 ? 6.150 8.757 7.837 1.00 85.56 72 ALA A C 1
ATOM 553 O O . ALA A 1 72 ? 7.277 8.968 7.387 1.00 85.56 72 ALA A O 1
ATOM 554 N N . GLN A 1 73 ? 5.216 9.712 7.877 1.00 90.75 73 GLN A N 1
ATOM 555 C CA . GLN A 1 73 ? 5.448 11.074 7.388 1.00 90.75 73 GLN A CA 1
ATOM 556 C C . GLN A 1 73 ? 6.553 11.781 8.174 1.00 90.75 73 GLN A C 1
ATOM 558 O O . GLN A 1 73 ? 7.431 12.411 7.579 1.00 90.75 73 GLN A O 1
ATOM 563 N N . TYR A 1 74 ? 6.550 11.649 9.501 1.00 91.69 74 TYR A N 1
ATOM 564 C CA . TYR A 1 74 ? 7.594 12.222 10.344 1.00 91.69 74 TYR A CA 1
ATOM 565 C C . TYR A 1 74 ? 8.978 11.643 10.011 1.00 91.69 74 TYR A C 1
ATOM 567 O O . TYR A 1 74 ? 9.936 12.397 9.827 1.00 91.69 74 TYR A O 1
ATOM 575 N N . ALA A 1 75 ? 9.080 10.319 9.861 1.00 86.56 75 ALA A N 1
ATOM 576 C CA . ALA A 1 75 ? 10.321 9.647 9.474 1.00 86.56 75 ALA A CA 1
ATOM 577 C C . ALA A 1 75 ? 10.805 10.071 8.077 1.00 86.56 75 ALA A C 1
ATOM 579 O O . ALA A 1 75 ? 11.996 10.289 7.862 1.00 86.56 75 ALA A O 1
ATOM 580 N N . GLN A 1 76 ? 9.891 10.250 7.122 1.00 89.25 76 GLN A N 1
ATOM 581 C CA . GLN A 1 76 ? 10.245 10.715 5.783 1.00 89.25 76 GLN A CA 1
ATOM 582 C C . GLN A 1 76 ? 10.758 12.165 5.804 1.00 89.25 76 GLN A C 1
ATOM 584 O O . GLN A 1 76 ? 11.717 12.497 5.105 1.00 89.25 76 GLN A O 1
ATOM 589 N N . GLN A 1 77 ? 10.164 13.034 6.629 1.00 90.50 77 GLN A N 1
ATOM 590 C CA . GLN A 1 77 ? 10.631 14.411 6.802 1.00 90.50 77 GLN A CA 1
ATOM 591 C C . GLN A 1 77 ? 12.009 14.478 7.464 1.00 90.50 77 GLN A C 1
ATOM 593 O O . GLN A 1 77 ? 12.854 15.259 7.019 1.00 90.50 77 GLN A O 1
ATOM 598 N N . SER A 1 78 ? 12.257 13.675 8.502 1.00 91.44 78 SER A N 1
ATOM 599 C CA . SER A 1 78 ? 13.563 13.637 9.164 1.00 91.44 78 SER A CA 1
ATOM 600 C C . SER A 1 78 ? 14.645 13.086 8.232 1.00 91.44 78 SER A C 1
ATOM 602 O O . SER A 1 78 ? 15.701 13.704 8.108 1.00 91.44 78 SER A O 1
ATOM 604 N N . ALA A 1 79 ? 14.352 12.016 7.486 1.00 85.44 79 ALA A N 1
ATOM 605 C CA . ALA A 1 79 ? 15.247 11.477 6.465 1.00 85.44 79 ALA A CA 1
ATOM 606 C C . ALA A 1 79 ? 15.558 12.514 5.374 1.00 85.44 79 ALA A C 1
ATOM 608 O O . ALA A 1 79 ? 16.716 12.693 5.003 1.00 85.44 79 ALA A O 1
ATOM 609 N N . ARG A 1 80 ? 14.549 13.262 4.905 1.00 89.50 80 ARG A N 1
ATOM 610 C CA . ARG A 1 80 ? 14.740 14.329 3.912 1.00 89.50 80 ARG A CA 1
ATOM 611 C C . ARG A 1 80 ? 15.624 15.461 4.438 1.00 89.50 80 ARG A C 1
ATOM 613 O O . ARG A 1 80 ? 16.462 15.962 3.696 1.00 89.50 80 ARG A O 1
ATOM 620 N N . ARG A 1 81 ? 15.463 15.868 5.703 1.00 87.94 81 ARG A N 1
ATOM 621 C CA . ARG A 1 81 ? 16.337 16.876 6.332 1.00 87.94 81 ARG A CA 1
ATOM 622 C C . ARG A 1 81 ? 17.777 16.382 6.434 1.00 87.94 81 ARG A C 1
ATOM 624 O O . ARG A 1 81 ? 18.673 17.088 5.989 1.00 87.94 81 ARG A O 1
ATOM 631 N N . ALA A 1 82 ? 17.980 15.157 6.912 1.00 86.62 82 ALA A N 1
ATOM 632 C 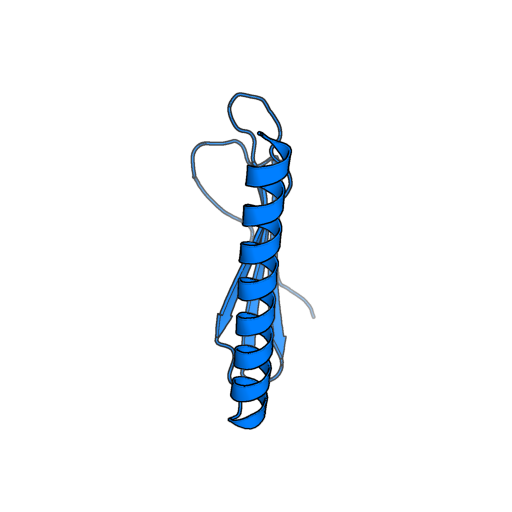CA . ALA A 1 82 ? 19.306 14.553 7.006 1.00 86.62 82 ALA A CA 1
ATOM 633 C C . ALA A 1 82 ? 19.990 14.432 5.631 1.00 86.62 82 ALA A C 1
ATOM 635 O O . ALA A 1 82 ? 21.177 14.709 5.507 1.00 86.62 82 ALA A O 1
ATOM 636 N N . GLN A 1 83 ? 19.242 14.085 4.577 1.00 86.94 83 GLN A N 1
ATOM 637 C CA . GLN A 1 83 ? 19.764 14.054 3.205 1.00 86.94 83 GLN A CA 1
ATOM 638 C C . GLN A 1 83 ? 20.197 15.436 2.701 1.00 86.94 83 GLN A C 1
ATOM 640 O O . GLN A 1 83 ? 21.202 15.531 2.005 1.00 86.94 83 GLN A O 1
ATOM 645 N N . LEU A 1 84 ? 19.457 16.497 3.037 1.00 87.50 84 LEU A N 1
ATOM 646 C CA . LEU A 1 84 ? 19.813 17.871 2.666 1.00 87.50 84 LEU A CA 1
ATOM 647 C C . LEU A 1 84 ? 21.035 18.379 3.438 1.00 87.50 84 LEU A C 1
ATOM 649 O O . LEU A 1 84 ? 21.840 19.120 2.883 1.00 87.50 84 LEU A O 1
ATOM 653 N N . GLU A 1 85 ? 21.177 17.988 4.704 1.00 84.00 85 GLU A N 1
ATOM 654 C CA . GLU A 1 85 ? 22.353 18.301 5.520 1.00 84.00 85 GLU A CA 1
ATOM 655 C C . GLU A 1 85 ? 23.594 17.539 5.044 1.00 84.00 85 GLU A C 1
ATOM 657 O O . GLU A 1 85 ? 24.659 18.132 4.962 1.00 84.00 85 GLU A O 1
ATOM 662 N N . ALA A 1 86 ? 23.457 16.269 4.654 1.00 76.75 86 ALA A N 1
ATOM 663 C CA . ALA A 1 86 ? 24.555 15.464 4.114 1.00 76.75 86 ALA A CA 1
ATOM 664 C C . ALA A 1 86 ? 25.038 15.916 2.720 1.00 76.75 86 ALA A C 1
ATOM 666 O O . ALA A 1 86 ? 26.103 15.498 2.276 1.00 76.75 86 ALA A O 1
ATOM 667 N N . GLN A 1 87 ? 24.245 16.729 2.016 1.00 75.19 87 GLN A N 1
ATOM 668 C CA . GLN A 1 87 ? 24.591 17.316 0.715 1.00 75.19 87 GLN A CA 1
ATOM 669 C C . GLN A 1 87 ? 25.221 18.715 0.828 1.00 75.19 87 GLN A C 1
ATOM 671 O O . GLN A 1 87 ? 25.560 19.306 -0.199 1.00 75.19 87 GLN A O 1
ATOM 676 N N . ARG A 1 88 ? 25.341 19.261 2.044 1.00 56.22 88 ARG A N 1
ATOM 677 C CA . ARG A 1 88 ? 26.048 20.515 2.334 1.00 56.22 88 ARG A CA 1
ATOM 678 C C . ARG A 1 88 ? 27.473 20.241 2.789 1.00 56.22 88 ARG A C 1
ATOM 680 O O . ARG A 1 88 ? 28.328 21.088 2.454 1.00 56.22 88 ARG A O 1
#

Secondary structure (DSSP, 8-state):
-----------SSS-EEEEEEEEEEETTEEEEEEEEEEEETTEEPPPEEEEEEE----HHHHHHHHHHHHHHHHHHHHHHHHHHHHT-

Foldseek 3Di:
DDDDDDDDDDDDPFDWPDWDWDWDDDPPWIKIWIWTWTDDPNDIDDIDIDIDTDDDDDPVRVVVVVVVVVVVVVVVVVVVVVVVVVVD

Radius of gyration: 18.81 Å; chains: 1; bounding box: 42×47×40 Å

Organism: NCBI:txid161920

pLDDT: mean 75.61, std 15.3, range [35.31, 93.12]